Protein AF-A0ABD6DGI2-F1 (afdb_monomer)

Nearest PDB structures (foldseek):
  2oo6-assembly1_A  TM=9.638E-01  e=3.308E-06  Paraburkholderia xenovorans LB400
  4dxk-assembly1_A  TM=8.905E-01  e=1.597E-06  Agrobacterium fabrum str. C58
  3sn0-assembly1_A  TM=9.517E-01  e=1.019E-05  Paraburkholderia xenovorans LB400
  4e5t-assembly1_C  TM=8.969E-01  e=4.093E-05  Roseibium alexandrii DFL-11
  4e5t-assembly1_D  TM=8.950E-01  e=6.505E-05  Roseibium alexandrii DFL-11

Solvent-accessible surface area (backbone atoms only — not comparable to full-atom values): 9213 Å² total; per-residue (Å²): 132,80,67,79,88,80,58,99,64,75,81,57,33,57,84,47,91,48,35,39,31,46,44,77,92,88,67,92,69,51,54,60,55,38,70,84,76,67,75,44,73,67,55,52,52,50,50,44,52,56,31,43,77,68,78,24,37,31,31,45,37,34,94,47,61,56,67,56,43,35,49,46,39,56,51,53,64,74,48,89,41,52,57,33,38,38,64,56,93,71,76,65,93,61,49,58,63,24,33,40,67,86,78,52,83,54,94,48,25,34,61,45,63,84,48,81,85,59,35,64,44,78,35,70,72,51,42,67,76,60,69,85,74,91,70,83,81,78,61,61,40,45,100,87,68,46,72,61,74,132

Foldseek 3Di:
DDQPPDDPDPDQCPPDLFKGFADDDDDPQEDEAEQVPQPHLVSLLVVLVVCVVVVHAYEYDYPDDAQSVLSQSVSRSVHRRHDHYYDDPDDDPLPCVQKPADWDQDSRMTGHAPDPDSRIDGDPVSCVVPDDDDDPPPPCADPVRHGDDD

Sequence (150 aa):
IRPKAGSEEGISPHLGPQTVAIGTFRSSTQERPDLTNYGSLQELQHAASMAKSRYMTFAPHNPNSGISTAAGLHLCAGIENLEVLEHMSRDVPWGDEIIKHDFEVTDGTIEVPDKPGLGVEFDAEAAKQYPGEPKDSHSLFDEAGALKRP

Organism: NCBI:txid869891

Structure (mmCIF, N/CA/C/O backbone):
data_AF-A0ABD6DGI2-F1
#
_entry.id   AF-A0ABD6DGI2-F1
#
loop_
_atom_site.group_PDB
_atom_site.id
_atom_site.type_symbol
_atom_site.label_atom_id
_atom_site.label_alt_id
_atom_site.label_comp_id
_atom_site.label_asym_id
_atom_site.label_entity_id
_atom_site.label_seq_id
_atom_site.pdbx_PDB_ins_code
_atom_site.Cartn_x
_atom_site.Cartn_y
_atom_site.Cartn_z
_atom_site.occupancy
_atom_site.B_iso_or_equiv
_atom_site.auth_seq_id
_atom_site.auth_comp_id
_atom_site.auth_asym_id
_atom_site.auth_atom_id
_atom_site.pdbx_PDB_model_num
ATOM 1 N N . ILE A 1 1 ? -16.333 1.683 -10.015 1.00 38.31 1 ILE A N 1
ATOM 2 C CA . ILE A 1 1 ? -17.435 0.758 -9.652 1.00 38.31 1 ILE A CA 1
ATOM 3 C C . ILE A 1 1 ? -18.233 1.459 -8.555 1.00 38.31 1 ILE A C 1
ATOM 5 O O . ILE A 1 1 ? -17.618 1.905 -7.598 1.00 38.31 1 ILE A O 1
ATOM 9 N N . ARG A 1 2 ? -19.536 1.726 -8.739 1.00 27.94 2 ARG A N 1
ATOM 10 C CA . ARG A 1 2 ? -20.350 2.336 -7.667 1.00 27.94 2 ARG A CA 1
ATOM 11 C C . ARG A 1 2 ? -20.598 1.260 -6.604 1.00 27.94 2 ARG A C 1
ATOM 13 O O . ARG A 1 2 ? -21.018 0.176 -7.007 1.00 27.94 2 ARG A O 1
ATOM 20 N N . PRO A 1 3 ? -20.435 1.540 -5.302 1.00 31.02 3 PRO A N 1
ATOM 21 C CA . PRO A 1 3 ? -21.051 0.690 -4.296 1.00 31.02 3 PRO A CA 1
ATOM 22 C C . PRO A 1 3 ? -22.562 0.735 -4.544 1.00 31.02 3 PRO A C 1
ATOM 24 O O . PRO A 1 3 ? -23.110 1.815 -4.809 1.00 31.02 3 PRO A O 1
ATOM 27 N N . LYS A 1 4 ? -23.236 -0.417 -4.538 1.00 27.47 4 LYS A N 1
ATOM 28 C CA . LYS A 1 4 ? -24.700 -0.441 -4.605 1.00 27.47 4 LYS A CA 1
ATOM 29 C C . LYS A 1 4 ? -25.229 0.336 -3.399 1.00 27.47 4 LYS A C 1
ATOM 31 O O . LYS A 1 4 ? -25.014 -0.061 -2.262 1.00 27.47 4 LYS A O 1
ATOM 36 N N . ALA A 1 5 ? -25.914 1.445 -3.669 1.00 31.14 5 ALA A N 1
ATOM 37 C CA . ALA A 1 5 ? -26.758 2.121 -2.695 1.00 31.14 5 ALA A CA 1
ATOM 38 C C . ALA A 1 5 ? -27.906 1.160 -2.360 1.00 31.14 5 ALA A C 1
ATOM 40 O O . ALA A 1 5 ? -28.839 1.005 -3.146 1.00 31.14 5 ALA A O 1
ATOM 41 N N . GLY A 1 6 ? -27.752 0.424 -1.265 1.00 28.62 6 GLY A N 1
ATOM 42 C CA . GLY A 1 6 ? -28.611 -0.698 -0.905 1.00 28.62 6 GLY A CA 1
ATOM 43 C C . GLY A 1 6 ? -28.881 -0.797 0.590 1.00 28.62 6 GLY A C 1
ATOM 44 O O . GLY A 1 6 ? -29.080 -1.898 1.068 1.00 28.62 6 GLY A O 1
ATOM 45 N N . SER A 1 7 ? -28.864 0.325 1.302 1.00 28.70 7 SER A N 1
ATOM 46 C CA . SER A 1 7 ? -29.453 0.561 2.627 1.00 28.70 7 SER A CA 1
ATOM 47 C C . SER A 1 7 ? -29.084 1.994 3.005 1.00 28.70 7 SER A C 1
ATOM 49 O O . SER A 1 7 ? -27.990 2.446 2.681 1.00 28.70 7 SER A O 1
ATOM 51 N N . GLU A 1 8 ? -29.964 2.736 3.671 1.00 30.09 8 GLU A N 1
ATOM 52 C CA . GLU A 1 8 ? -29.652 4.076 4.207 1.00 30.09 8 GLU A CA 1
ATOM 53 C C . GLU A 1 8 ? -28.588 4.046 5.326 1.00 30.09 8 GLU A C 1
ATOM 55 O O . GLU A 1 8 ? -28.222 5.079 5.880 1.00 30.09 8 GLU A O 1
ATOM 60 N N . GLU A 1 9 ? -28.042 2.869 5.624 1.00 34.78 9 GLU A N 1
ATOM 61 C CA . GLU A 1 9 ? -26.864 2.679 6.454 1.00 34.78 9 GLU A CA 1
ATOM 62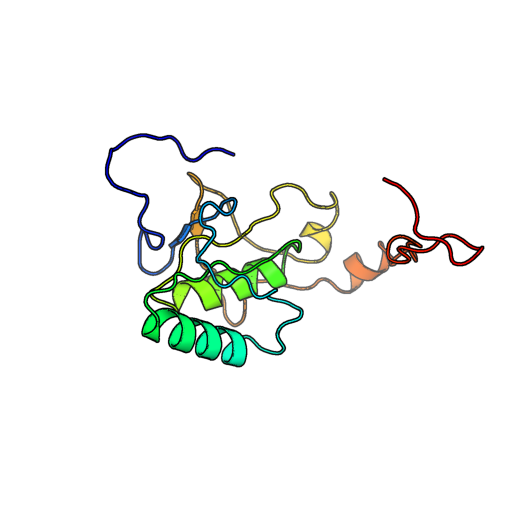 C C . GLU A 1 9 ? -25.612 2.828 5.585 1.00 34.78 9 GLU A C 1
ATOM 64 O O . GLU A 1 9 ? -25.372 2.037 4.670 1.00 34.78 9 GLU A O 1
ATOM 69 N N . GLY A 1 10 ? -24.838 3.888 5.832 1.00 36.72 10 GLY A N 1
ATOM 70 C CA . GLY A 1 10 ? -23.546 4.092 5.186 1.00 36.72 10 GLY A CA 1
ATOM 71 C C . GLY A 1 10 ? -22.674 2.844 5.311 1.00 36.72 10 GLY A C 1
ATOM 72 O O . GLY A 1 10 ? -22.673 2.184 6.347 1.00 36.72 10 GLY A O 1
ATOM 73 N N . ILE A 1 11 ? -21.938 2.512 4.247 1.00 43.56 11 ILE A N 1
ATOM 74 C CA . ILE A 1 11 ? -20.951 1.430 4.290 1.00 43.56 11 ILE A CA 1
ATOM 75 C C . ILE A 1 11 ? -19.955 1.790 5.388 1.00 43.56 11 ILE A C 1
ATOM 77 O O . ILE A 1 11 ? -19.225 2.774 5.258 1.00 43.56 11 ILE A O 1
ATOM 81 N N . SER A 1 12 ? -19.962 1.019 6.477 1.00 48.75 12 SER A N 1
ATOM 82 C CA . SER A 1 12 ? -18.909 1.109 7.476 1.00 48.75 12 SER A CA 1
ATOM 83 C C . SER A 1 12 ? -17.583 0.837 6.758 1.00 48.75 12 SER A C 1
ATOM 85 O O . SER A 1 12 ? -17.472 -0.185 6.079 1.00 48.75 12 SER A O 1
ATOM 87 N N . PRO A 1 13 ? -16.579 1.716 6.876 1.00 58.91 13 PRO A N 1
ATOM 88 C CA . PRO A 1 13 ? -15.280 1.539 6.224 1.00 58.91 13 PRO A CA 1
ATOM 89 C C . PRO A 1 13 ? -14.569 0.258 6.692 1.00 58.91 13 PRO A C 1
ATOM 91 O O . PRO A 1 13 ? -13.708 -0.262 5.982 1.00 58.91 13 PRO A O 1
ATOM 94 N N . HIS A 1 14 ? -15.009 -0.277 7.838 1.00 57.38 14 HIS A N 1
ATOM 95 C CA . HIS A 1 14 ? -14.688 -1.598 8.360 1.00 57.38 14 HIS A CA 1
ATOM 96 C C . HIS A 1 14 ? -15.969 -2.439 8.413 1.00 57.38 14 HIS A C 1
ATOM 98 O O . HIS A 1 14 ? -16.797 -2.274 9.314 1.00 57.38 14 HIS A O 1
ATOM 104 N N . LEU A 1 15 ? -16.151 -3.334 7.442 1.00 56.12 15 LEU A N 1
ATOM 105 C CA . LEU A 1 15 ? -17.232 -4.335 7.451 1.00 56.12 15 LEU A CA 1
ATOM 106 C C . LEU A 1 15 ? -16.864 -5.581 8.289 1.00 56.12 15 LEU A C 1
ATOM 108 O O . LEU A 1 15 ? -17.706 -6.445 8.522 1.00 56.12 15 LEU A O 1
ATOM 112 N N . GLY A 1 16 ? -15.627 -5.626 8.797 1.00 57.88 16 GLY A N 1
ATOM 113 C CA . GLY A 1 16 ? -15.045 -6.634 9.683 1.00 57.88 16 GLY A CA 1
ATOM 114 C C . GLY A 1 16 ? -13.608 -6.239 10.073 1.00 57.88 16 GLY A C 1
ATOM 115 O O . GLY A 1 16 ? -13.095 -5.248 9.552 1.00 57.88 16 GLY A O 1
ATOM 116 N N . PRO A 1 17 ? -12.929 -6.982 10.971 1.00 57.78 17 PRO A N 1
ATOM 117 C CA . PRO A 1 17 ? -11.571 -6.652 11.422 1.00 57.78 17 PRO A CA 1
ATOM 118 C C . PRO A 1 17 ? -10.506 -6.718 10.313 1.00 57.78 17 PRO A C 1
ATOM 120 O O . PRO A 1 17 ? -9.391 -6.260 10.535 1.00 57.78 17 PRO A O 1
ATOM 123 N N . GLN A 1 18 ? -10.833 -7.278 9.142 1.00 73.31 18 GLN A N 1
ATOM 124 C CA . GLN A 1 18 ? -9.895 -7.488 8.037 1.00 73.31 18 GLN A CA 1
ATOM 125 C C . GLN A 1 18 ? -10.437 -7.026 6.680 1.00 73.31 18 GLN A C 1
ATOM 127 O O . GLN A 1 18 ? -9.930 -7.448 5.654 1.00 73.31 18 GLN A O 1
ATOM 132 N N . THR A 1 19 ? -11.429 -6.135 6.640 1.00 82.50 19 THR A N 1
ATOM 133 C CA . THR A 1 19 ? -12.033 -5.690 5.374 1.00 82.50 19 THR A CA 1
ATOM 134 C C . THR A 1 19 ? -11.931 -4.176 5.243 1.00 82.50 19 THR A C 1
ATOM 136 O O . THR A 1 19 ? -12.357 -3.450 6.142 1.00 82.50 19 THR A O 1
ATOM 139 N N . VAL A 1 20 ? -11.392 -3.694 4.121 1.00 82.31 20 VAL A N 1
ATOM 140 C CA . VAL A 1 20 ? -11.203 -2.264 3.829 1.00 82.31 20 VAL A CA 1
ATOM 141 C C . VAL A 1 20 ? -12.108 -1.845 2.675 1.00 82.31 20 VAL A C 1
ATOM 143 O O . VAL A 1 20 ? -12.055 -2.421 1.586 1.00 82.31 20 VAL A O 1
ATOM 146 N N . ALA A 1 21 ? -12.932 -0.819 2.893 1.00 83.75 21 ALA A N 1
ATOM 147 C CA . ALA A 1 21 ? -13.747 -0.226 1.836 1.00 83.75 21 ALA A CA 1
ATOM 148 C C . ALA A 1 21 ? -12.880 0.540 0.821 1.00 83.75 21 ALA A C 1
ATOM 150 O O . ALA A 1 21 ? -12.072 1.396 1.197 1.00 83.75 21 ALA A O 1
ATOM 151 N N . ILE A 1 22 ? -13.093 0.281 -0.473 1.00 83.00 22 ILE A N 1
ATOM 152 C CA . ILE A 1 22 ? -12.426 1.001 -1.562 1.00 83.00 22 ILE A CA 1
ATOM 153 C C . ILE A 1 22 ? -13.390 1.927 -2.302 1.00 83.00 22 ILE A C 1
ATOM 155 O O . ILE A 1 22 ? -14.577 1.634 -2.478 1.00 83.00 22 ILE A O 1
ATOM 159 N N . GLY A 1 23 ? -12.894 3.063 -2.787 1.00 79.56 23 GLY A N 1
ATOM 160 C CA . GLY A 1 23 ? -13.756 3.993 -3.507 1.00 79.56 23 GLY A CA 1
ATOM 161 C C . GLY A 1 23 ? -13.102 5.290 -3.948 1.00 79.56 23 GLY A C 1
ATOM 162 O O . GLY A 1 23 ? -11.906 5.508 -3.802 1.00 79.56 23 GLY A O 1
ATOM 163 N N . THR A 1 24 ? -13.934 6.159 -4.518 1.00 64.38 24 THR A N 1
ATOM 164 C CA . THR A 1 24 ? -13.567 7.523 -4.908 1.00 64.38 24 THR A CA 1
ATOM 165 C C . THR A 1 24 ? -14.024 8.514 -3.844 1.00 64.38 24 THR A C 1
ATOM 167 O O . THR A 1 24 ? -15.127 8.367 -3.312 1.00 64.38 24 THR A O 1
ATOM 170 N N . PHE A 1 25 ? -13.215 9.544 -3.601 1.00 68.50 25 PHE A N 1
ATOM 171 C CA . PHE A 1 25 ? -13.430 10.573 -2.578 1.00 68.50 25 PHE A CA 1
ATOM 172 C C . PHE A 1 25 ? -14.796 11.263 -2.683 1.00 68.50 25 PHE A C 1
ATOM 174 O O . PHE A 1 25 ? -15.275 11.542 -3.787 1.00 68.50 25 PHE A O 1
ATOM 181 N N . ARG A 1 26 ? -15.416 11.562 -1.534 1.00 56.78 26 ARG A N 1
ATOM 182 C CA . ARG A 1 26 ? -16.757 12.171 -1.477 1.00 56.78 26 ARG A CA 1
ATOM 183 C C . ARG A 1 26 ? -16.813 13.478 -0.690 1.00 56.78 26 ARG A C 1
ATOM 185 O O . ARG A 1 26 ? -17.673 14.302 -0.989 1.00 56.78 26 ARG A O 1
ATOM 192 N N . SER A 1 27 ? -15.912 13.678 0.271 1.00 61.50 27 SER A N 1
ATOM 193 C CA . SER A 1 27 ? -15.901 14.845 1.158 1.00 61.50 27 SER A CA 1
ATOM 194 C C . SER A 1 27 ? -14.771 15.835 0.849 1.00 61.50 27 SER A C 1
ATOM 196 O O . SER A 1 27 ? -13.679 15.451 0.432 1.00 61.50 27 SER A O 1
ATOM 198 N N . SER A 1 28 ? -15.022 17.127 1.084 1.00 59.50 28 SER A N 1
ATOM 199 C CA . SER A 1 28 ? -14.002 18.186 1.065 1.00 59.50 28 SER A CA 1
ATOM 200 C C . SER A 1 28 ? -13.241 18.321 2.392 1.00 59.50 28 SER A C 1
ATOM 202 O O . SER A 1 28 ? -12.216 18.996 2.431 1.00 59.50 28 SER A O 1
ATOM 204 N N . THR A 1 29 ? -13.707 17.683 3.470 1.00 66.94 29 THR A N 1
ATOM 205 C CA . THR A 1 29 ? -13.110 17.741 4.818 1.00 66.94 29 THR A CA 1
ATOM 206 C C . THR A 1 29 ? -12.388 16.438 5.159 1.00 66.94 29 THR A C 1
ATOM 208 O O . THR A 1 29 ? -12.676 15.797 6.168 1.00 66.94 29 THR A O 1
ATOM 211 N N . GLN A 1 30 ? -11.483 16.033 4.273 1.00 76.75 30 GLN A N 1
ATOM 212 C CA . GLN A 1 30 ? -10.823 14.732 4.273 1.00 76.75 30 GLN A CA 1
ATOM 213 C C . GLN A 1 30 ? -9.321 14.934 4.024 1.00 76.75 30 GLN A C 1
ATOM 215 O O . GLN A 1 30 ? -8.934 15.528 3.017 1.00 76.75 30 GLN A O 1
ATOM 220 N N . GLU A 1 31 ? -8.472 14.432 4.923 1.00 82.25 31 GLU A N 1
ATOM 221 C CA . GLU A 1 31 ? -7.021 14.360 4.704 1.00 82.25 31 GLU A CA 1
ATOM 222 C C . GLU A 1 31 ? -6.691 13.278 3.667 1.00 82.25 31 GLU A C 1
ATOM 224 O O . GLU A 1 31 ? -7.083 12.121 3.830 1.00 82.25 31 GLU A O 1
ATOM 229 N N . ARG A 1 32 ? -5.989 13.641 2.588 1.00 85.56 32 ARG A N 1
ATOM 230 C CA . ARG A 1 32 ? -5.674 12.728 1.471 1.00 85.56 32 ARG A CA 1
ATOM 231 C C . ARG A 1 32 ? -4.173 12.628 1.226 1.00 85.56 32 ARG A C 1
ATOM 233 O O . ARG A 1 32 ? -3.691 13.087 0.188 1.00 85.56 32 ARG A O 1
ATOM 240 N N . PRO A 1 33 ? -3.411 12.098 2.192 1.00 87.75 33 PRO A N 1
ATOM 241 C CA . PRO A 1 33 ? -1.992 11.903 1.988 1.00 87.75 33 PRO A CA 1
ATOM 242 C C . PRO A 1 33 ? -1.757 10.768 0.993 1.00 87.75 33 PRO A C 1
ATOM 244 O O . PRO A 1 33 ? -2.477 9.771 0.983 1.00 87.75 33 PRO A O 1
ATOM 247 N N . ASP A 1 34 ? -0.738 10.931 0.159 1.00 88.50 34 ASP A N 1
ATOM 248 C CA . ASP A 1 34 ? -0.298 9.900 -0.773 1.00 88.50 34 ASP A CA 1
ATOM 249 C C . ASP A 1 34 ? 0.519 8.836 -0.038 1.00 88.50 34 ASP A C 1
ATOM 251 O O . ASP A 1 34 ? 1.500 9.167 0.629 1.00 88.50 34 ASP A O 1
ATOM 255 N N . LEU A 1 35 ? 0.132 7.565 -0.172 1.00 87.50 35 LEU A N 1
ATOM 256 C CA . LEU A 1 35 ? 0.778 6.458 0.542 1.00 87.50 35 LEU A CA 1
ATOM 257 C C . LEU A 1 35 ? 2.288 6.376 0.291 1.00 87.50 35 LEU A C 1
ATOM 259 O O . LEU A 1 35 ? 3.048 6.035 1.195 1.00 87.50 35 LEU A O 1
ATOM 263 N N . THR A 1 36 ? 2.717 6.684 -0.930 1.00 88.12 36 THR A N 1
ATOM 264 C CA . THR A 1 36 ? 4.109 6.530 -1.367 1.00 88.12 36 THR A CA 1
ATOM 265 C C . THR A 1 36 ? 4.948 7.786 -1.175 1.00 88.12 36 THR A C 1
ATOM 267 O O . THR A 1 36 ? 6.168 7.685 -1.067 1.00 88.12 36 THR A O 1
ATOM 270 N N . ASN A 1 37 ? 4.310 8.955 -1.064 1.00 88.19 37 ASN A N 1
ATOM 271 C CA . ASN A 1 37 ? 5.013 10.239 -0.993 1.00 88.19 37 ASN A CA 1
ATOM 272 C C . ASN A 1 37 ? 4.979 10.895 0.397 1.00 88.19 37 ASN A C 1
ATOM 274 O O . ASN A 1 37 ? 5.631 11.918 0.593 1.00 88.19 37 ASN A O 1
ATOM 278 N N . TYR A 1 38 ? 4.231 10.344 1.360 1.00 86.75 38 TYR A N 1
ATOM 279 C CA . TYR A 1 38 ? 4.110 10.934 2.701 1.00 86.75 38 TYR A CA 1
ATOM 280 C C . TYR A 1 38 ? 5.306 10.648 3.625 1.00 86.75 38 TYR A C 1
ATOM 282 O O . TYR A 1 38 ? 5.485 11.348 4.616 1.00 86.75 38 TYR A O 1
ATOM 290 N N . GLY A 1 39 ? 6.129 9.647 3.296 1.00 87.94 39 GLY A N 1
ATOM 291 C CA . GLY A 1 39 ? 7.319 9.261 4.062 1.00 87.94 39 GLY A CA 1
ATOM 292 C C . GLY A 1 39 ? 7.266 7.800 4.498 1.00 87.94 39 GLY A C 1
ATOM 293 O O . GLY A 1 39 ? 7.919 6.948 3.899 1.00 87.94 39 GLY A O 1
ATOM 294 N N . SER A 1 40 ? 6.469 7.494 5.522 1.00 90.75 40 SER A N 1
ATOM 295 C CA . SER A 1 40 ? 6.316 6.140 6.064 1.00 90.75 40 SER A CA 1
ATOM 296 C C . SER A 1 40 ? 4.878 5.817 6.481 1.00 90.75 40 SER A C 1
ATOM 298 O O . SER A 1 40 ? 4.071 6.703 6.768 1.00 90.75 40 SER A O 1
ATOM 300 N N . LEU A 1 41 ? 4.565 4.521 6.601 1.00 91.69 41 LEU A N 1
ATOM 301 C CA . LEU A 1 41 ? 3.273 4.067 7.137 1.00 91.69 41 LEU A CA 1
ATOM 302 C C . LEU A 1 41 ? 3.032 4.555 8.569 1.00 91.69 41 LEU A C 1
ATOM 304 O O . LEU A 1 41 ? 1.897 4.839 8.944 1.00 91.69 41 LEU A O 1
ATOM 308 N N . GLN A 1 42 ? 4.097 4.701 9.359 1.00 93.75 42 GLN A N 1
ATOM 309 C CA . GLN A 1 42 ? 3.995 5.198 10.726 1.00 93.75 42 GLN A CA 1
ATOM 310 C C . GLN A 1 42 ? 3.637 6.689 10.764 1.00 93.75 42 GLN A C 1
ATOM 312 O O . GLN A 1 42 ? 2.805 7.105 11.571 1.00 93.75 42 GLN A O 1
ATOM 317 N N . GLU A 1 43 ? 4.206 7.495 9.866 1.00 94.69 43 GLU A N 1
ATOM 318 C CA . GLU A 1 43 ? 3.834 8.907 9.723 1.00 94.69 43 GLU A CA 1
ATOM 319 C C . GLU A 1 43 ? 2.398 9.064 9.226 1.00 94.69 43 GLU A C 1
ATOM 321 O O . GLU A 1 43 ? 1.668 9.910 9.737 1.00 94.69 43 GLU A O 1
ATOM 326 N N . LEU A 1 44 ? 1.956 8.209 8.301 1.00 94.69 44 LEU A N 1
ATOM 327 C CA . LEU A 1 44 ? 0.564 8.172 7.855 1.00 94.69 44 LEU A CA 1
ATOM 328 C C . LEU A 1 44 ? -0.395 7.808 8.994 1.00 94.69 44 LEU A C 1
ATOM 330 O O . LEU A 1 44 ? -1.427 8.457 9.155 1.00 94.69 44 LEU A O 1
ATOM 334 N N . GLN A 1 45 ? -0.049 6.825 9.828 1.00 94.50 45 GLN A N 1
ATOM 335 C CA . GLN A 1 45 ? -0.849 6.463 11.001 1.00 94.50 45 GLN A CA 1
ATOM 336 C C . GLN A 1 45 ? -0.906 7.606 12.029 1.00 94.50 45 GLN A C 1
ATOM 338 O O . GLN A 1 45 ? -1.954 7.873 12.630 1.00 94.50 45 GLN A O 1
ATOM 343 N N . HIS A 1 46 ? 0.204 8.324 12.211 1.00 94.94 46 HIS A N 1
ATOM 344 C CA . HIS A 1 46 ? 0.240 9.516 13.052 1.00 94.94 46 HIS A CA 1
ATOM 345 C C . HIS A 1 46 ? -0.648 10.632 12.480 1.00 94.94 46 HIS A C 1
ATOM 347 O O . HIS A 1 46 ? -1.461 11.199 13.212 1.00 94.94 46 HIS A O 1
ATOM 353 N N . ALA A 1 47 ? -0.576 10.892 11.174 1.00 94.06 47 ALA A N 1
ATOM 354 C CA . ALA A 1 47 ? -1.432 11.858 10.491 1.00 94.06 47 ALA A CA 1
ATOM 355 C C . ALA A 1 47 ? -2.919 11.495 10.611 1.00 94.06 47 ALA A C 1
ATOM 357 O O . ALA A 1 47 ? -3.737 12.363 10.916 1.00 94.06 47 ALA A O 1
ATOM 358 N N . ALA A 1 48 ? -3.267 10.213 10.471 1.00 94.25 48 ALA A N 1
ATOM 359 C CA . ALA A 1 48 ? -4.627 9.725 10.681 1.00 94.25 48 ALA A CA 1
ATOM 360 C C . ALA A 1 48 ? -5.113 10.005 12.110 1.00 94.25 48 ALA A C 1
ATOM 362 O O . ALA A 1 48 ? -6.221 10.508 12.300 1.00 94.25 48 ALA A O 1
ATOM 363 N N . SER A 1 49 ? -4.257 9.787 13.112 1.00 95.12 49 SER A N 1
ATOM 364 C CA . SER A 1 49 ? -4.554 10.098 14.518 1.00 95.12 49 SER A CA 1
ATOM 365 C C . SER A 1 49 ? -4.750 11.602 14.757 1.00 95.12 49 SER A C 1
ATOM 367 O O . SER A 1 49 ? -5.658 12.012 15.486 1.00 95.12 49 SER A O 1
ATOM 369 N N . MET A 1 50 ? -3.946 12.449 14.108 1.00 94.94 50 MET A N 1
ATOM 370 C CA . MET A 1 50 ? -4.110 13.905 14.161 1.00 94.94 50 MET A CA 1
ATOM 371 C C . MET A 1 50 ? -5.412 14.356 13.490 1.00 94.94 50 MET A C 1
ATOM 373 O O . MET A 1 50 ? -6.131 15.182 14.054 1.00 94.94 50 MET A O 1
ATOM 377 N N . ALA A 1 51 ? -5.751 13.795 12.329 1.00 92.31 51 ALA A N 1
ATOM 378 C CA . ALA A 1 51 ? -7.004 14.060 11.627 1.00 92.31 51 ALA A CA 1
ATOM 379 C C . ALA A 1 51 ? -8.211 13.653 12.486 1.00 92.31 51 ALA A C 1
ATOM 381 O O . ALA A 1 51 ? -9.140 14.442 12.675 1.00 92.31 51 ALA A O 1
ATOM 382 N N . LYS A 1 52 ? -8.137 12.478 13.124 1.00 92.81 52 LYS A N 1
ATOM 383 C CA . LYS A 1 52 ? -9.150 11.976 14.059 1.00 92.81 52 LYS A CA 1
ATOM 384 C C . LYS A 1 52 ? -9.406 12.959 15.200 1.00 92.81 52 LYS A C 1
ATOM 386 O O . LYS A 1 52 ? -10.558 13.225 15.527 1.00 92.81 52 LYS A O 1
ATOM 391 N N . SER A 1 53 ? -8.353 13.563 15.762 1.00 94.25 53 SER A N 1
ATOM 392 C CA . SER A 1 53 ? -8.483 14.571 16.832 1.00 94.25 53 SER A CA 1
ATOM 393 C C . SER A 1 53 ? -9.258 15.828 16.408 1.00 94.25 53 SER A C 1
ATOM 395 O O . SER A 1 53 ? -9.788 16.550 17.251 1.00 94.25 53 SER A O 1
ATOM 397 N N . ARG A 1 54 ? -9.344 16.081 15.097 1.00 93.25 54 ARG A N 1
ATOM 398 C CA . ARG A 1 54 ? -10.058 17.205 14.480 1.00 93.25 54 ARG A CA 1
ATOM 399 C C . ARG A 1 54 ? -11.400 16.793 13.872 1.00 93.25 54 ARG A C 1
ATOM 401 O O . ARG A 1 54 ? -11.976 17.580 13.129 1.00 93.25 54 ARG A O 1
ATOM 408 N N . TYR A 1 55 ? -11.892 15.590 14.181 1.00 90.56 55 TYR A N 1
ATOM 409 C CA . TYR A 1 55 ? -13.110 15.014 13.597 1.00 90.56 55 TYR A CA 1
ATOM 410 C C . TYR A 1 55 ? -13.065 14.928 12.064 1.00 90.56 55 TYR A C 1
ATOM 412 O O . TYR A 1 55 ? -14.098 14.988 11.402 1.00 90.56 55 TYR A O 1
ATOM 420 N N . MET A 1 56 ? -11.863 14.798 11.501 1.00 92.00 56 MET A N 1
ATOM 421 C CA . MET A 1 56 ? -11.659 14.579 10.076 1.00 92.00 56 MET A CA 1
ATOM 422 C C . MET A 1 56 ? -11.516 13.087 9.801 1.00 92.00 56 MET A C 1
ATOM 424 O O . MET A 1 56 ? -10.863 12.348 10.549 1.00 92.00 56 MET A O 1
ATOM 428 N N . THR A 1 57 ? -12.112 12.659 8.699 1.00 91.56 57 THR A N 1
ATOM 429 C CA . THR A 1 57 ? -11.909 11.327 8.148 1.00 91.56 57 THR A CA 1
ATOM 430 C C . THR A 1 57 ? -10.519 11.213 7.508 1.00 91.56 57 THR A C 1
ATOM 432 O O . THR A 1 57 ? -9.812 12.213 7.334 1.00 91.56 57 THR A O 1
ATOM 435 N N . PHE A 1 58 ? -10.087 9.997 7.165 1.00 91.62 58 PHE A N 1
ATOM 436 C CA . PHE A 1 58 ? -8.816 9.663 6.512 1.00 91.62 58 PHE A CA 1
ATOM 437 C C . PHE A 1 58 ? -9.065 8.844 5.231 1.00 91.62 58 PHE A C 1
ATOM 439 O O . PHE A 1 58 ? -9.746 7.825 5.280 1.00 91.62 58 PHE A O 1
ATOM 446 N N . ALA A 1 59 ? -8.531 9.272 4.086 1.00 92.19 59 ALA A N 1
ATOM 447 C CA . ALA A 1 59 ? -8.750 8.637 2.789 1.00 92.19 59 ALA A CA 1
ATOM 448 C C . ALA A 1 59 ? -7.445 8.697 1.994 1.00 92.19 59 ALA A C 1
ATOM 450 O O . ALA A 1 59 ? -7.215 9.666 1.262 1.00 92.19 59 ALA A O 1
ATOM 451 N N . PRO A 1 60 ? -6.554 7.711 2.185 1.00 91.19 60 PRO A N 1
ATOM 452 C CA . PRO A 1 60 ? -5.249 7.708 1.545 1.00 91.19 60 PRO A CA 1
ATOM 453 C C . PRO A 1 60 ? -5.370 7.773 0.020 1.00 91.19 60 PRO A C 1
ATOM 455 O O . PRO A 1 60 ? -6.151 7.029 -0.580 1.00 91.19 60 PRO A O 1
ATOM 458 N N . HIS A 1 61 ? -4.577 8.652 -0.592 1.00 90.88 61 HIS A N 1
ATOM 459 C CA . HIS A 1 61 ? -4.387 8.698 -2.037 1.00 90.88 61 HIS A CA 1
ATOM 460 C C . HIS A 1 61 ? -3.442 7.565 -2.445 1.00 90.88 61 HIS A C 1
ATOM 462 O O . HIS A 1 61 ? -2.366 7.385 -1.863 1.00 90.88 61 HIS A O 1
ATOM 468 N N . ASN A 1 62 ? -3.872 6.778 -3.423 1.00 90.69 62 ASN A N 1
ATOM 469 C CA . ASN A 1 62 ? -3.179 5.589 -3.891 1.00 90.69 62 ASN A CA 1
ATOM 470 C C . ASN A 1 62 ? -3.464 5.376 -5.390 1.00 90.69 62 ASN A C 1
ATOM 472 O O . ASN A 1 62 ? -4.249 4.502 -5.766 1.00 90.69 62 ASN A O 1
ATOM 476 N N . PRO A 1 63 ? -2.792 6.145 -6.267 1.00 84.62 63 PRO A N 1
ATOM 477 C CA . PRO A 1 63 ? -2.861 5.971 -7.717 1.00 84.62 63 PRO A CA 1
ATOM 478 C C . PRO A 1 63 ? -2.010 4.780 -8.194 1.00 84.62 63 PRO A C 1
ATOM 480 O O . PRO A 1 63 ? -1.833 4.586 -9.395 1.00 84.62 63 PRO A O 1
ATOM 483 N N . ASN A 1 64 ? -1.462 4.007 -7.255 1.00 85.44 64 ASN A N 1
ATOM 484 C CA . ASN A 1 64 ? -0.536 2.913 -7.484 1.00 85.44 64 ASN A CA 1
ATOM 485 C C . ASN A 1 64 ? -1.220 1.561 -7.208 1.00 85.44 64 ASN A C 1
ATOM 487 O O . ASN A 1 64 ? -2.245 1.471 -6.530 1.00 85.44 64 ASN A O 1
ATOM 491 N N . SER A 1 65 ? -0.617 0.486 -7.697 1.00 84.50 65 SER A N 1
ATOM 492 C CA . SER A 1 65 ? -1.086 -0.896 -7.555 1.00 84.50 65 SER A CA 1
ATOM 493 C C . SER A 1 65 ? -0.120 -1.742 -6.712 1.00 84.50 65 SER A C 1
ATOM 495 O O . SER A 1 65 ? 0.874 -1.237 -6.174 1.00 84.50 65 SER A O 1
ATOM 497 N N . GLY A 1 66 ? -0.439 -3.028 -6.531 1.00 90.25 66 GLY A N 1
ATOM 498 C CA . GLY A 1 66 ? 0.451 -4.009 -5.910 1.00 90.25 66 GLY A CA 1
ATOM 499 C C . GLY A 1 66 ? 0.879 -3.636 -4.488 1.00 90.25 66 GLY A C 1
ATOM 500 O O . GLY A 1 66 ? 0.062 -3.626 -3.567 1.00 90.25 66 GLY A O 1
ATOM 501 N N . ILE A 1 67 ? 2.166 -3.307 -4.309 1.00 92.81 67 ILE A N 1
ATOM 502 C CA . ILE A 1 67 ? 2.786 -3.019 -3.000 1.00 92.81 67 ILE A CA 1
ATOM 503 C C . ILE A 1 67 ? 2.103 -1.842 -2.299 1.00 92.81 67 ILE A C 1
ATOM 505 O O . ILE A 1 67 ? 1.839 -1.911 -1.100 1.00 92.81 67 ILE A O 1
ATOM 509 N N . SER A 1 68 ? 1.809 -0.765 -3.033 1.00 92.38 68 SER A N 1
ATOM 510 C CA . SER A 1 68 ? 1.200 0.436 -2.449 1.00 92.38 68 SER A CA 1
ATOM 511 C C . SER A 1 68 ? -0.206 0.141 -1.931 1.00 92.38 68 SER A C 1
ATOM 513 O O . SER A 1 68 ? -0.558 0.530 -0.820 1.00 92.38 68 SER A O 1
ATOM 515 N N . THR A 1 69 ? -0.979 -0.641 -2.692 1.00 92.75 69 THR A N 1
ATOM 516 C CA . THR A 1 69 ? -2.308 -1.093 -2.260 1.00 92.75 69 THR A CA 1
ATOM 517 C C . THR A 1 69 ? -2.203 -1.995 -1.031 1.00 92.75 69 THR A C 1
ATOM 519 O O . THR A 1 69 ? -2.903 -1.751 -0.055 1.00 92.75 69 THR A O 1
ATOM 522 N N . ALA A 1 70 ? -1.283 -2.963 -1.018 1.00 94.06 70 ALA A N 1
ATOM 523 C CA . ALA A 1 70 ? -1.048 -3.843 0.130 1.00 94.06 70 ALA A CA 1
ATOM 524 C C . ALA A 1 70 ? -0.743 -3.060 1.416 1.00 94.06 70 ALA A C 1
ATOM 526 O O . ALA A 1 70 ? -1.355 -3.273 2.462 1.00 94.06 70 ALA A O 1
ATOM 527 N N . ALA A 1 71 ? 0.185 -2.108 1.322 1.00 94.75 71 ALA A N 1
ATOM 528 C CA . ALA A 1 71 ? 0.570 -1.237 2.422 1.00 94.75 71 ALA A CA 1
ATOM 529 C C . ALA A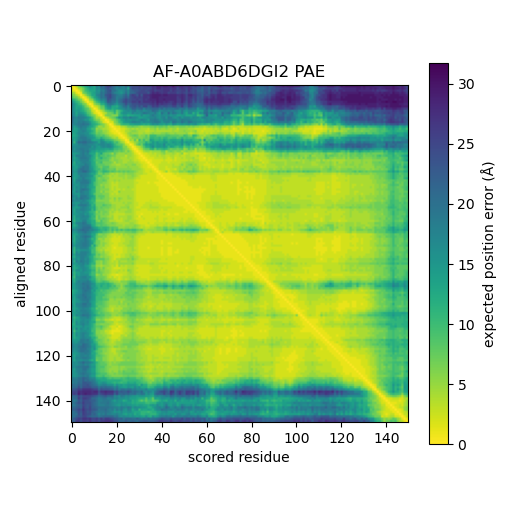 1 71 ? -0.600 -0.357 2.890 1.00 94.75 71 ALA A C 1
ATOM 531 O O . ALA A 1 71 ? -0.818 -0.198 4.093 1.00 94.75 71 ALA A O 1
ATOM 532 N N . GLY A 1 72 ? -1.387 0.155 1.942 1.00 94.25 72 GLY A N 1
ATOM 533 C CA . GLY A 1 72 ? -2.621 0.885 2.205 1.00 94.25 72 GLY A CA 1
ATOM 534 C C . GLY A 1 72 ? -3.648 0.054 2.967 1.00 94.25 72 GLY A C 1
ATOM 535 O O . GLY A 1 72 ? -4.212 0.561 3.930 1.00 94.25 72 GLY A O 1
ATOM 536 N N . LEU A 1 73 ? -3.856 -1.213 2.597 1.00 94.19 73 LEU A N 1
ATOM 537 C CA . LEU A 1 73 ? -4.792 -2.117 3.279 1.00 94.19 73 LEU A CA 1
ATOM 538 C C . LEU A 1 73 ? -4.401 -2.326 4.744 1.00 94.19 73 LEU A C 1
ATOM 540 O O . LEU A 1 73 ? -5.236 -2.143 5.626 1.00 94.19 73 LEU A O 1
ATOM 544 N N . HIS A 1 74 ? -3.126 -2.625 5.008 1.00 94.75 74 HIS A N 1
ATOM 545 C CA . HIS A 1 74 ? -2.606 -2.793 6.371 1.00 94.75 74 HIS A CA 1
ATOM 546 C C . HIS A 1 74 ? -2.729 -1.519 7.212 1.00 94.75 74 HIS A C 1
ATOM 548 O O . HIS A 1 74 ? -3.156 -1.576 8.364 1.00 94.75 74 HIS A O 1
ATOM 554 N N . LEU A 1 75 ? -2.405 -0.355 6.639 1.00 94.50 75 LEU A N 1
ATOM 555 C CA . LEU A 1 75 ? -2.603 0.933 7.308 1.00 94.50 75 LEU A CA 1
ATOM 556 C C . LEU A 1 75 ? -4.083 1.166 7.625 1.00 94.50 75 LEU A C 1
ATOM 558 O O . LEU A 1 75 ? -4.421 1.526 8.750 1.00 94.50 75 LEU A O 1
ATOM 562 N N . CYS A 1 76 ? -4.947 0.965 6.630 1.00 94.00 76 CYS A N 1
ATOM 563 C CA . CYS A 1 76 ? -6.383 1.185 6.731 1.00 94.00 76 CYS A CA 1
ATOM 564 C C . CYS A 1 76 ? -7.008 0.288 7.797 1.00 94.00 76 CYS A C 1
ATOM 566 O O . CYS A 1 76 ? -7.831 0.768 8.562 1.00 94.00 76 CYS A O 1
ATOM 568 N N . ALA A 1 77 ? -6.569 -0.965 7.922 1.00 92.81 77 ALA A N 1
ATOM 569 C CA . ALA A 1 77 ? -7.013 -1.875 8.977 1.00 92.81 77 ALA A CA 1
ATOM 570 C C . ALA A 1 77 ? -6.689 -1.371 10.398 1.00 92.81 77 ALA A C 1
ATOM 572 O O . ALA A 1 77 ? -7.393 -1.699 11.350 1.00 92.81 77 ALA A O 1
ATOM 573 N N . GLY A 1 78 ? -5.621 -0.581 10.546 1.00 91.25 78 GLY A N 1
ATOM 574 C CA . GLY A 1 78 ? -5.123 -0.081 11.828 1.00 91.25 78 GLY A CA 1
ATOM 575 C C . GLY A 1 78 ? -5.593 1.323 12.221 1.00 91.25 78 GLY A C 1
ATOM 576 O O . GLY A 1 78 ? -5.117 1.844 13.233 1.00 91.25 78 GLY A O 1
ATOM 577 N N . ILE A 1 79 ? -6.470 1.964 11.442 1.00 91.94 79 ILE A N 1
ATOM 578 C CA . ILE A 1 79 ? -6.999 3.308 11.726 1.00 91.94 79 ILE A CA 1
ATOM 579 C C . ILE A 1 79 ? -8.521 3.276 11.866 1.00 91.94 79 ILE A C 1
ATOM 581 O O . ILE A 1 79 ? -9.195 2.512 11.195 1.00 91.94 79 ILE A O 1
ATOM 585 N N . GLU A 1 80 ? -9.073 4.126 12.733 1.00 90.31 80 GLU A N 1
ATOM 586 C CA . GLU A 1 80 ? -10.515 4.111 13.047 1.00 90.31 80 GLU A CA 1
ATOM 587 C C . GLU A 1 80 ? -11.332 5.167 12.290 1.00 90.31 80 GLU A C 1
ATOM 589 O O . GLU A 1 80 ? -12.552 5.076 12.217 1.00 90.31 80 GLU A O 1
ATOM 594 N N . ASN A 1 81 ? -10.684 6.214 11.775 1.00 92.06 81 ASN A N 1
ATOM 595 C CA . ASN A 1 81 ? -11.336 7.318 11.067 1.00 92.06 81 ASN A CA 1
ATOM 596 C C . ASN A 1 81 ? -11.217 7.192 9.542 1.00 92.06 81 ASN A C 1
ATOM 598 O O . ASN A 1 81 ? -11.259 8.206 8.851 1.00 92.06 81 ASN A O 1
ATOM 602 N N . LEU A 1 82 ? -11.040 5.977 9.020 1.00 91.94 82 LEU A N 1
ATOM 603 C CA . LEU A 1 82 ? -11.011 5.709 7.584 1.00 91.94 82 LEU A CA 1
ATOM 604 C C . LEU A 1 82 ? -12.338 6.127 6.927 1.00 91.94 82 LEU A C 1
ATOM 606 O O . LEU A 1 82 ? -13.397 5.882 7.483 1.00 91.94 82 LEU A O 1
ATOM 610 N N . GLU A 1 83 ? -12.299 6.731 5.742 1.00 90.44 83 GLU A N 1
ATOM 611 C CA . GLU A 1 83 ? -13.482 6.907 4.883 1.00 90.44 83 GLU A CA 1
ATOM 612 C C . GLU A 1 83 ? -13.478 5.862 3.769 1.00 90.44 83 GLU A C 1
ATOM 614 O O . GLU A 1 83 ? -14.400 5.058 3.669 1.00 90.44 83 GLU A O 1
ATOM 619 N N . VAL A 1 84 ? -12.425 5.856 2.949 1.00 91.44 84 VAL A N 1
ATOM 620 C CA . VAL A 1 84 ? -12.189 4.888 1.870 1.00 91.44 84 VAL A CA 1
ATOM 621 C C . VAL A 1 84 ? -10.699 4.834 1.543 1.00 91.44 84 VAL A C 1
ATOM 623 O O . VAL A 1 84 ? -10.004 5.844 1.653 1.00 91.44 84 VAL A O 1
ATOM 626 N N . LEU A 1 85 ? -10.219 3.687 1.071 1.00 91.88 85 LEU A N 1
ATOM 627 C CA . LEU A 1 85 ? -8.929 3.588 0.391 1.00 91.88 85 LEU A CA 1
ATOM 628 C C . LEU A 1 85 ? -9.128 3.805 -1.114 1.00 91.88 85 LEU A C 1
ATOM 630 O O . LEU A 1 85 ? -9.970 3.154 -1.741 1.00 91.88 85 LEU A 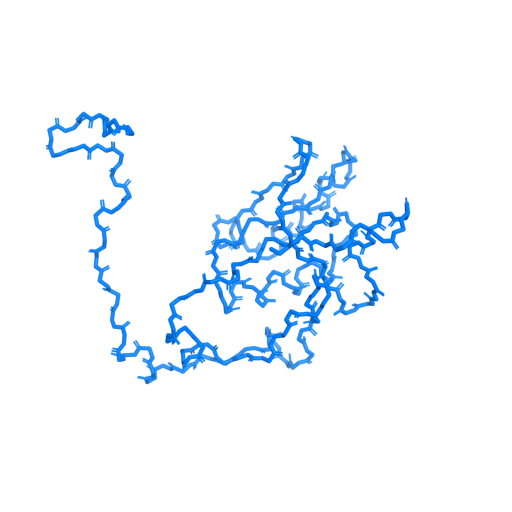O 1
ATOM 634 N N . GLU A 1 86 ? -8.357 4.711 -1.714 1.00 90.94 86 GLU A N 1
ATOM 635 C CA . GLU A 1 86 ? -8.317 4.796 -3.171 1.00 90.94 86 GLU A CA 1
ATOM 636 C C . GLU A 1 86 ? -7.704 3.514 -3.750 1.00 90.94 86 GLU A C 1
ATOM 638 O O . GLU A 1 86 ? -6.681 3.009 -3.283 1.00 90.94 86 GLU A O 1
ATOM 643 N N . HIS A 1 87 ? -8.354 2.968 -4.773 1.00 88.81 87 HIS A N 1
ATOM 644 C CA . HIS A 1 87 ? -7.891 1.761 -5.437 1.00 88.81 87 HIS A CA 1
ATOM 645 C C . HIS A 1 87 ? -8.028 1.899 -6.949 1.00 88.81 87 HIS A C 1
ATOM 647 O O . HIS A 1 87 ? -9.113 2.155 -7.488 1.00 88.81 87 HIS A O 1
ATOM 653 N N . MET A 1 88 ? -6.914 1.682 -7.640 1.00 82.06 88 MET A N 1
ATOM 654 C CA . MET A 1 88 ? -6.856 1.701 -9.092 1.00 82.06 88 MET A CA 1
ATOM 655 C C . MET A 1 88 ? -7.352 0.377 -9.667 1.00 82.06 88 MET A C 1
ATOM 657 O O . MET A 1 88 ? -6.618 -0.592 -9.776 1.00 82.06 88 MET A O 1
ATOM 661 N N . SER A 1 89 ? -8.612 0.365 -10.113 1.00 74.12 89 SER A N 1
ATOM 662 C CA . SER A 1 89 ? -9.227 -0.808 -10.769 1.00 74.12 89 SER A CA 1
ATOM 663 C C . SER A 1 89 ? -8.631 -1.182 -12.135 1.00 74.12 89 SER A C 1
ATOM 665 O O . SER A 1 89 ? -9.049 -2.167 -12.739 1.00 74.12 89 SER A O 1
ATOM 667 N N . ARG A 1 90 ? -7.741 -0.350 -12.683 1.00 72.62 90 ARG A N 1
ATOM 668 C CA . ARG A 1 90 ? -7.055 -0.598 -13.951 1.00 72.62 90 ARG A CA 1
ATOM 669 C C . ARG A 1 90 ? -5.595 -0.250 -13.767 1.00 72.62 90 ARG A C 1
ATOM 671 O O . ARG A 1 90 ? -5.283 0.909 -13.504 1.00 72.62 90 ARG A O 1
ATOM 678 N N . ASP A 1 91 ? -4.755 -1.244 -13.967 1.00 81.38 91 ASP A N 1
ATOM 679 C CA . ASP A 1 91 ? -3.316 -1.084 -14.042 1.00 81.38 91 ASP A CA 1
ATOM 680 C C . ASP A 1 91 ? -2.800 -1.650 -15.373 1.00 81.38 91 ASP A C 1
ATOM 682 O O . ASP A 1 91 ? -3.574 -2.083 -16.237 1.00 81.38 91 ASP A O 1
ATOM 686 N N . VAL A 1 92 ? -1.491 -1.596 -15.577 1.00 87.06 92 VAL A N 1
ATOM 687 C CA . VAL A 1 92 ? -0.812 -2.260 -16.681 1.00 87.06 92 VAL A CA 1
ATOM 688 C C . VAL A 1 92 ? -1.062 -3.779 -16.640 1.00 87.06 92 VAL A C 1
ATOM 690 O O . VAL A 1 92 ? -1.013 -4.373 -15.566 1.00 87.06 92 VAL A O 1
ATOM 693 N N . PRO A 1 93 ? -1.292 -4.444 -17.792 1.00 87.88 93 PRO A N 1
ATOM 694 C CA . PRO A 1 93 ? -1.628 -5.874 -17.819 1.00 87.88 93 PRO A CA 1
ATOM 695 C C . PRO A 1 93 ? -0.581 -6.802 -17.189 1.00 87.88 93 PRO A C 1
ATOM 697 O O . PRO A 1 93 ? -0.915 -7.909 -16.792 1.00 87.88 93 PRO A O 1
ATOM 700 N N . TRP A 1 94 ? 0.673 -6.350 -17.127 1.00 89.75 94 TRP A N 1
ATOM 701 C CA . TRP A 1 94 ? 1.818 -7.081 -16.586 1.00 89.75 94 TRP A CA 1
ATOM 702 C C . TRP A 1 94 ? 2.118 -6.754 -15.114 1.00 89.75 94 TRP A C 1
ATOM 704 O O . TRP A 1 94 ? 3.078 -7.280 -14.558 1.00 89.75 94 TRP A O 1
ATOM 714 N N . GLY A 1 95 ? 1.344 -5.873 -14.466 1.00 89.31 95 GLY A N 1
ATOM 715 C CA . GLY A 1 95 ? 1.617 -5.420 -13.094 1.00 89.31 95 GLY A CA 1
ATOM 716 C C . GLY A 1 95 ? 1.652 -6.579 -12.096 1.00 89.31 95 GLY A C 1
ATOM 717 O O . GLY A 1 95 ? 2.598 -6.703 -11.314 1.00 89.31 95 GLY A O 1
ATOM 718 N N . ASP A 1 96 ? 0.689 -7.490 -12.224 1.00 90.44 96 ASP A N 1
ATOM 719 C CA . ASP A 1 96 ? 0.541 -8.668 -11.363 1.00 90.44 96 ASP A CA 1
ATOM 720 C C . ASP A 1 96 ? 1.604 -9.751 -11.645 1.00 90.44 96 ASP A C 1
ATOM 722 O O . ASP A 1 96 ? 1.841 -10.630 -10.815 1.00 90.44 96 ASP A O 1
ATOM 726 N N . GLU A 1 97 ? 2.296 -9.688 -12.792 1.00 92.81 97 GLU A N 1
ATOM 727 C CA . GLU A 1 97 ? 3.463 -10.544 -13.056 1.00 92.81 97 GLU A CA 1
ATOM 728 C C . GLU A 1 97 ? 4.662 -10.124 -12.195 1.00 92.81 97 GLU A C 1
ATOM 730 O O . GLU A 1 97 ? 5.464 -10.970 -11.796 1.00 92.81 97 GLU A O 1
ATOM 735 N N . ILE A 1 98 ? 4.775 -8.825 -11.892 1.00 94.50 98 ILE A N 1
ATOM 736 C CA . ILE A 1 98 ? 5.850 -8.253 -11.074 1.00 94.50 98 ILE A CA 1
ATOM 737 C C . ILE A 1 98 ? 5.503 -8.322 -9.589 1.00 94.50 98 ILE A C 1
ATOM 739 O O . ILE A 1 98 ? 6.357 -8.692 -8.783 1.00 94.50 98 ILE A O 1
ATOM 743 N N . ILE A 1 99 ? 4.278 -7.941 -9.215 1.00 94.06 99 ILE 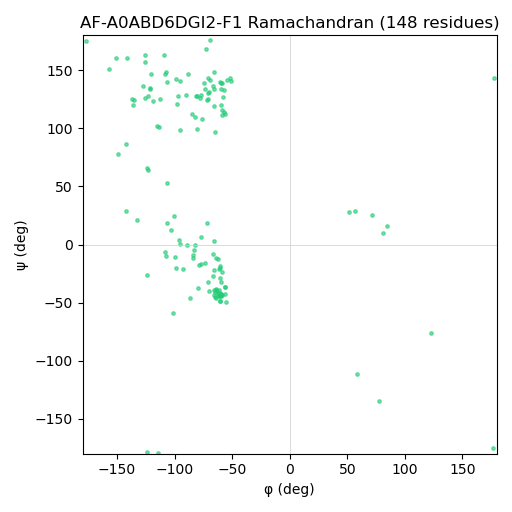A N 1
ATOM 744 C CA . ILE A 1 99 ? 3.800 -7.973 -7.831 1.00 94.06 99 ILE A CA 1
ATOM 745 C C . ILE A 1 99 ? 2.692 -9.003 -7.701 1.00 94.06 99 ILE A C 1
ATOM 747 O O . ILE A 1 99 ? 1.537 -8.733 -8.012 1.00 94.06 99 ILE A O 1
ATOM 751 N N . LYS A 1 100 ? 3.035 -10.171 -7.165 1.00 93.06 100 LYS A N 1
ATOM 752 C CA . LYS A 1 100 ? 2.065 -11.238 -6.929 1.00 93.06 100 LYS A 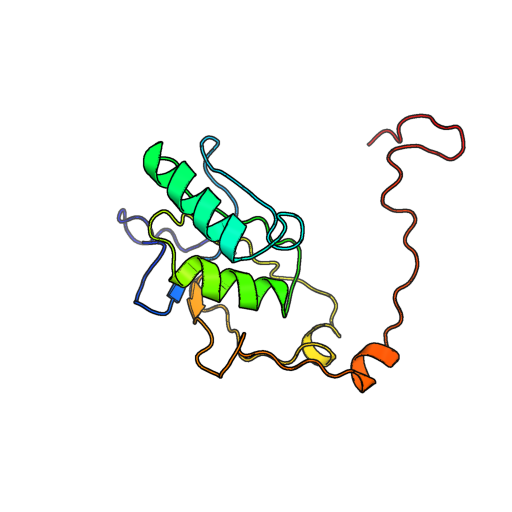CA 1
ATOM 753 C C . LYS A 1 100 ? 1.311 -10.955 -5.637 1.00 93.06 100 LYS A C 1
ATOM 755 O O . LYS A 1 100 ? 1.923 -10.728 -4.587 1.00 93.06 100 LYS A O 1
ATOM 760 N N . HIS A 1 101 ? -0.012 -10.984 -5.714 1.00 91.25 101 HIS A N 1
ATOM 761 C CA . HIS A 1 101 ? -0.905 -10.761 -4.586 1.00 91.25 101 HIS A CA 1
ATOM 762 C C . HIS A 1 101 ? -2.219 -11.523 -4.758 1.00 91.25 101 HIS A C 1
ATOM 764 O O . HIS A 1 101 ? -2.621 -11.826 -5.877 1.00 91.25 101 HIS A O 1
ATOM 770 N N . ASP A 1 102 ? -2.931 -11.736 -3.653 1.00 87.81 102 ASP A N 1
ATOM 771 C CA . ASP A 1 102 ? -4.223 -12.438 -3.641 1.00 87.81 102 ASP A CA 1
ATOM 772 C C . ASP A 1 102 ? -5.410 -11.478 -3.426 1.00 87.81 102 ASP A C 1
ATOM 774 O O . ASP A 1 102 ? -6.482 -11.885 -2.986 1.00 87.81 102 ASP A O 1
ATOM 778 N N . PHE A 1 103 ? -5.218 -10.174 -3.658 1.00 86.56 103 PHE A N 1
ATOM 779 C CA . PHE A 1 103 ? -6.256 -9.175 -3.396 1.00 86.56 103 PHE A CA 1
ATOM 780 C C . PHE A 1 103 ? -7.385 -9.306 -4.406 1.00 86.56 103 PHE A C 1
ATOM 782 O O . PHE A 1 103 ? -7.169 -9.173 -5.609 1.00 86.56 103 PHE A O 1
ATOM 789 N N . GLU A 1 104 ? -8.603 -9.468 -3.907 1.00 88.56 104 GLU A N 1
ATOM 790 C CA . GLU A 1 104 ? -9.802 -9.460 -4.731 1.00 88.56 104 GLU A CA 1
ATOM 791 C C . GLU A 1 104 ? -10.746 -8.356 -4.271 1.00 88.56 104 GLU A C 1
ATOM 793 O 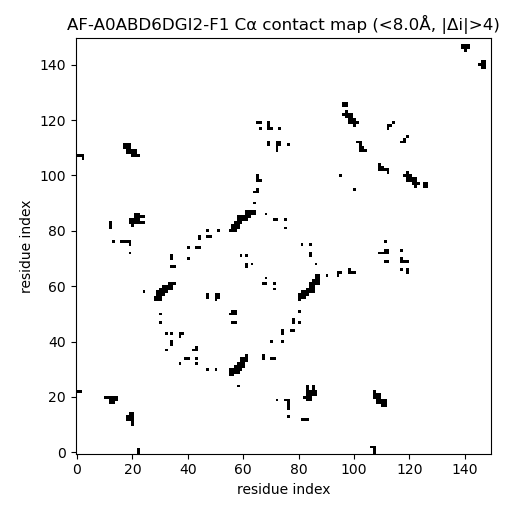O . GLU A 1 104 ? -11.006 -8.174 -3.080 1.00 88.56 104 GLU A O 1
ATOM 798 N N . VAL A 1 105 ? -11.280 -7.616 -5.242 1.00 89.50 105 VAL A N 1
ATOM 799 C CA . VAL A 1 105 ? -12.344 -6.649 -4.985 1.00 89.50 105 VAL A CA 1
ATOM 800 C C . VAL A 1 105 ? -13.673 -7.392 -4.956 1.00 89.50 105 VAL A C 1
ATOM 802 O O . VAL A 1 105 ? -14.185 -7.787 -6.005 1.00 89.50 105 VAL A O 1
ATOM 805 N N . THR A 1 106 ? -14.271 -7.506 -3.774 1.00 89.00 106 THR A N 1
ATOM 806 C CA . THR A 1 106 ? -15.601 -8.100 -3.584 1.00 89.00 106 THR A CA 1
ATOM 807 C C . THR A 1 106 ? -16.532 -7.051 -2.997 1.00 89.00 106 THR A C 1
ATOM 809 O O . THR A 1 106 ? -16.211 -6.432 -1.996 1.00 89.00 106 THR A O 1
ATOM 812 N N . ASP A 1 107 ? -17.656 -6.771 -3.661 1.00 88.50 107 ASP A N 1
ATOM 813 C CA . ASP A 1 107 ? -18.674 -5.806 -3.202 1.00 88.50 107 ASP A CA 1
ATOM 814 C C . ASP A 1 107 ? -18.156 -4.398 -2.821 1.00 88.50 107 ASP A C 1
ATOM 816 O O . ASP A 1 107 ? -18.782 -3.660 -2.062 1.00 88.50 107 ASP A O 1
ATOM 820 N N . GLY A 1 108 ? -17.046 -3.968 -3.431 1.00 88.62 108 GLY A N 1
ATOM 821 C CA . GLY A 1 108 ? -16.439 -2.658 -3.169 1.00 88.62 108 GLY A CA 1
ATOM 822 C C . GLY A 1 108 ? -15.513 -2.633 -1.953 1.00 88.62 108 GLY A C 1
ATOM 823 O O . GLY A 1 108 ? -15.163 -1.551 -1.481 1.00 88.62 108 GLY A O 1
ATOM 824 N N . THR A 1 109 ? -15.094 -3.797 -1.466 1.00 91.00 109 THR A N 1
ATOM 825 C CA . THR A 1 109 ? -14.090 -3.944 -0.416 1.00 91.00 109 THR A CA 1
ATOM 826 C C . THR A 1 109 ? -12.958 -4.852 -0.868 1.00 91.00 109 THR A C 1
ATOM 828 O O . THR A 1 109 ? -13.083 -5.588 -1.848 1.00 91.00 109 THR A O 1
ATOM 831 N N . ILE A 1 110 ? -11.845 -4.784 -0.145 1.00 92.50 110 ILE A N 1
ATOM 832 C CA . ILE A 1 110 ? -10.715 -5.700 -0.279 1.00 92.50 110 ILE A CA 1
ATOM 833 C C . ILE A 1 110 ? -10.392 -6.251 1.111 1.00 92.50 110 ILE A C 1
ATOM 835 O O . ILE A 1 110 ? -10.382 -5.501 2.092 1.00 92.50 110 ILE A O 1
ATOM 839 N N . GLU A 1 111 ? -10.139 -7.556 1.189 1.00 93.25 111 GLU A N 1
ATOM 840 C CA . GLU A 1 111 ? -9.655 -8.197 2.411 1.00 93.25 111 GLU A CA 1
ATOM 841 C C . GLU A 1 111 ? -8.178 -7.863 2.650 1.00 93.25 111 GLU A C 1
ATOM 843 O O . GLU A 1 111 ? -7.354 -7.831 1.733 1.00 93.25 111 GLU A O 1
ATOM 848 N N . VAL A 1 112 ? -7.843 -7.603 3.907 1.00 93.44 112 VAL A N 1
ATOM 849 C CA . VAL A 1 112 ? -6.487 -7.312 4.348 1.00 93.44 112 VAL A CA 1
ATOM 850 C C . VAL A 1 112 ? -5.677 -8.607 4.265 1.00 93.44 112 VAL A C 1
ATOM 852 O O . VAL A 1 112 ? -6.123 -9.637 4.774 1.00 93.44 112 VAL A O 1
ATOM 855 N N . PRO A 1 113 ? -4.486 -8.586 3.649 1.00 92.12 113 PRO A N 1
ATOM 856 C CA . PRO A 1 113 ? -3.680 -9.792 3.486 1.00 92.12 113 PRO A CA 1
ATOM 857 C C . PRO A 1 113 ? -3.193 -10.311 4.839 1.00 92.12 113 PRO A C 1
ATOM 859 O O . PRO A 1 113 ? -2.696 -9.535 5.650 1.00 92.12 113 PRO A O 1
ATOM 862 N N . ASP A 1 114 ? -3.268 -11.621 5.066 1.00 91.00 114 ASP A N 1
ATOM 863 C CA . ASP A 1 114 ? -2.900 -12.255 6.342 1.00 91.00 114 ASP A CA 1
ATOM 864 C C . ASP A 1 114 ? -1.492 -12.885 6.345 1.00 91.00 114 ASP A C 1
ATOM 866 O O . ASP A 1 114 ? -0.955 -13.257 7.393 1.00 91.00 114 ASP A O 1
ATOM 870 N N . LYS A 1 115 ? -0.865 -12.989 5.169 1.00 91.38 115 LYS A N 1
ATOM 871 C CA . LYS A 1 115 ? 0.505 -13.483 5.008 1.00 91.38 115 LYS A CA 1
ATOM 872 C C . LYS A 1 115 ? 1.514 -12.527 5.671 1.00 91.38 115 LYS A C 1
ATOM 874 O O . LYS A 1 115 ? 1.309 -11.314 5.651 1.00 91.38 115 LYS A O 1
ATOM 879 N N . PRO A 1 116 ? 2.646 -13.036 6.203 1.00 91.56 116 PRO A N 1
ATOM 880 C CA . PRO A 1 116 ? 3.665 -12.205 6.843 1.00 91.56 116 PRO A CA 1
ATOM 881 C C . PRO A 1 116 ? 4.138 -11.021 5.986 1.00 91.56 116 PRO A C 1
ATOM 883 O O . PRO A 1 116 ? 4.321 -11.138 4.773 1.00 91.56 116 PRO A O 1
ATOM 886 N N . GLY A 1 117 ? 4.409 -9.888 6.638 1.00 92.50 117 GLY A N 1
ATOM 887 C CA . GLY A 1 117 ? 4.796 -8.654 5.957 1.00 92.50 117 GLY A CA 1
ATOM 888 C C . GLY A 1 117 ? 3.588 -7.960 5.330 1.00 92.50 117 GLY A C 1
ATOM 889 O O . GLY A 1 117 ? 2.556 -7.822 5.974 1.00 92.50 117 GLY A O 1
ATOM 890 N N . LEU A 1 118 ? 3.726 -7.501 4.084 1.00 93.50 118 LEU A N 1
ATOM 891 C CA . LEU A 1 118 ? 2.629 -6.858 3.348 1.00 93.50 118 LEU A CA 1
ATOM 892 C C . LEU A 1 118 ? 1.690 -7.863 2.659 1.00 93.50 118 LEU A C 1
ATOM 894 O O . LEU A 1 118 ? 0.658 -7.462 2.132 1.00 93.50 118 LEU A O 1
ATOM 898 N N . GLY A 1 119 ? 2.044 -9.151 2.639 1.00 93.25 119 GLY A N 1
ATOM 899 C CA . GLY A 1 119 ? 1.282 -10.187 1.9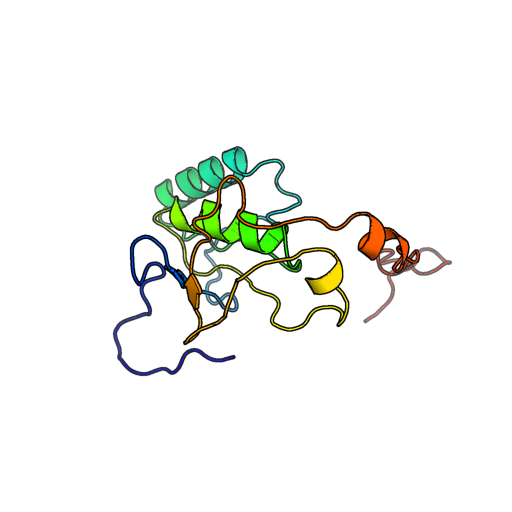41 1.00 93.25 119 GLY A CA 1
ATOM 900 C C . GLY A 1 119 ? 1.368 -10.128 0.412 1.00 93.25 119 GLY A C 1
ATOM 901 O O . GLY A 1 119 ? 0.472 -10.623 -0.266 1.00 93.25 119 GLY A O 1
ATOM 902 N N . VAL A 1 120 ? 2.448 -9.548 -0.122 1.00 94.75 120 VAL A N 1
ATOM 903 C CA . VAL A 1 120 ? 2.779 -9.529 -1.557 1.00 94.75 120 VAL A CA 1
ATOM 904 C C . VAL A 1 120 ? 4.180 -10.067 -1.801 1.00 94.75 120 VAL A C 1
ATOM 906 O O . VAL A 1 120 ? 5.037 -10.006 -0.917 1.00 94.75 120 VAL A O 1
ATOM 909 N N . GLU A 1 121 ? 4.426 -10.538 -3.017 1.00 95.00 121 GLU A N 1
ATOM 910 C CA . GLU A 1 121 ? 5.732 -11.016 -3.464 1.00 95.00 121 GLU A CA 1
ATOM 911 C C . GLU A 1 121 ? 6.205 -10.220 -4.687 1.00 95.00 121 GLU A C 1
ATOM 913 O O . GLU A 1 121 ? 5.438 -9.991 -5.619 1.00 95.00 121 GLU A O 1
ATOM 918 N N . PHE A 1 122 ? 7.471 -9.792 -4.677 1.00 94.69 122 PHE A N 1
ATOM 919 C CA . PHE A 1 122 ? 8.102 -9.092 -5.797 1.00 94.69 122 PHE A CA 1
ATOM 920 C C . PHE A 1 122 ? 8.934 -10.063 -6.637 1.00 94.69 122 PHE A C 1
ATOM 922 O O . PHE A 1 122 ? 9.890 -10.660 -6.138 1.00 94.69 122 PHE A O 1
ATOM 929 N N . ASP A 1 123 ? 8.604 -10.176 -7.921 1.00 95.62 123 ASP A N 1
ATOM 930 C CA . ASP A 1 123 ? 9.340 -10.971 -8.898 1.00 95.62 123 ASP A CA 1
ATOM 931 C C . ASP A 1 123 ? 10.336 -10.089 -9.668 1.00 95.62 123 ASP A C 1
ATOM 933 O O . ASP A 1 123 ? 10.003 -9.375 -10.619 1.00 95.62 123 ASP A O 1
ATOM 937 N N . ALA A 1 124 ? 11.596 -10.136 -9.235 1.00 94.94 124 ALA A N 1
ATOM 938 C CA . ALA A 1 124 ? 12.666 -9.341 -9.829 1.00 94.94 124 ALA A CA 1
ATOM 939 C C . ALA A 1 124 ? 12.995 -9.746 -11.277 1.00 94.94 124 ALA A C 1
ATOM 941 O O . ALA A 1 124 ? 13.491 -8.914 -12.038 1.00 94.94 124 ALA A O 1
ATOM 942 N N . GLU A 1 125 ? 12.753 -11.000 -11.671 1.00 96.38 125 GLU A N 1
ATOM 943 C CA . GLU A 1 125 ? 13.013 -11.452 -13.040 1.00 96.38 125 GLU A CA 1
ATOM 944 C C . GLU A 1 125 ? 11.893 -11.019 -13.985 1.00 96.38 125 GLU A C 1
ATOM 946 O O . GLU A 1 125 ? 12.184 -10.589 -15.101 1.00 96.38 125 GLU A O 1
ATOM 951 N N . ALA A 1 126 ? 10.636 -11.041 -13.533 1.00 94.31 126 ALA A N 1
ATOM 952 C CA . ALA A 1 126 ? 9.529 -10.435 -14.270 1.00 94.31 126 ALA A CA 1
ATOM 953 C C . ALA A 1 126 ? 9.743 -8.922 -14.438 1.00 94.31 126 ALA A C 1
ATOM 955 O O . ALA A 1 126 ? 9.631 -8.404 -15.547 1.00 94.31 126 ALA A O 1
ATOM 956 N N . ALA A 1 127 ? 10.164 -8.217 -13.380 1.00 93.81 127 ALA A N 1
ATOM 957 C CA . ALA A 1 127 ? 10.422 -6.776 -13.434 1.00 93.81 127 ALA A CA 1
ATOM 958 C C . ALA A 1 127 ? 11.442 -6.380 -14.518 1.00 93.81 127 ALA A C 1
ATOM 960 O O . ALA A 1 127 ? 11.282 -5.359 -15.185 1.00 93.81 127 ALA A O 1
ATOM 961 N N . LYS A 1 128 ? 12.476 -7.201 -14.742 1.00 95.00 128 LYS A N 1
ATOM 962 C CA . LYS A 1 128 ? 13.489 -6.955 -15.785 1.00 95.00 128 LYS A CA 1
ATOM 963 C C . LYS A 1 128 ? 12.933 -7.029 -17.209 1.00 95.00 128 LYS A C 1
ATOM 965 O O . LYS A 1 128 ? 13.550 -6.468 -18.111 1.00 95.00 128 LYS A O 1
ATOM 970 N N . GLN A 1 129 ? 11.806 -7.710 -17.423 1.00 95.44 129 GLN A N 1
ATOM 971 C CA . GLN A 1 129 ? 11.161 -7.812 -18.738 1.00 95.44 129 GLN A CA 1
ATOM 972 C C . GLN A 1 129 ? 10.392 -6.537 -19.109 1.00 95.44 129 GLN A C 1
ATOM 974 O O . GLN A 1 129 ? 10.116 -6.312 -20.286 1.00 95.44 129 GLN A O 1
ATOM 979 N N . TYR A 1 130 ? 10.108 -5.680 -18.123 1.00 92.12 130 TYR A N 1
ATOM 980 C CA . TYR A 1 130 ? 9.312 -4.463 -18.268 1.00 92.12 130 TYR A CA 1
ATOM 981 C C . TYR A 1 130 ? 10.095 -3.231 -17.783 1.00 92.12 130 TYR A C 1
ATOM 983 O O . TYR A 1 130 ? 9.731 -2.616 -16.776 1.00 92.12 130 TYR A O 1
ATOM 991 N N . PRO A 1 131 ? 11.202 -2.856 -18.455 1.00 89.00 131 PRO A N 1
ATOM 992 C CA . PRO A 1 131 ? 11.981 -1.691 -18.060 1.00 89.00 131 PRO A CA 1
ATOM 993 C C . PRO A 1 131 ? 11.131 -0.416 -18.120 1.00 89.00 131 PRO A C 1
ATOM 995 O O . PRO A 1 131 ? 10.331 -0.212 -19.033 1.00 89.00 131 PRO A O 1
ATOM 998 N N . GLY A 1 132 ? 11.315 0.455 -17.127 1.00 85.06 132 GLY A N 1
ATOM 999 C CA . GLY A 1 132 ? 10.629 1.740 -17.076 1.00 85.06 132 GLY A CA 1
ATOM 1000 C C . GLY A 1 132 ? 11.081 2.648 -18.216 1.00 85.06 132 GLY A C 1
ATOM 1001 O O . GLY A 1 132 ? 12.250 3.018 -18.293 1.00 85.06 132 GLY A O 1
ATOM 1002 N N . GLU A 1 133 ? 10.141 3.040 -19.070 1.00 82.94 133 GLU A N 1
ATOM 1003 C CA . GLU A 1 133 ? 10.381 4.040 -20.107 1.00 82.94 133 GLU A CA 1
ATOM 1004 C C . GLU A 1 133 ? 10.270 5.449 -19.506 1.00 82.94 133 GLU A C 1
ATOM 1006 O O . GLU A 1 133 ? 9.250 5.761 -18.874 1.00 82.94 133 GLU A O 1
ATOM 1011 N N . PRO A 1 134 ? 11.270 6.328 -19.700 1.00 78.12 134 PRO A N 1
ATOM 1012 C CA . PRO A 1 134 ? 11.160 7.724 -19.310 1.00 78.12 134 PRO A CA 1
ATOM 1013 C C . PRO A 1 134 ? 9.950 8.361 -19.997 1.00 78.12 134 PRO A C 1
ATOM 1015 O O . PRO A 1 134 ? 9.906 8.506 -21.218 1.00 78.12 134 PRO A O 1
ATOM 1018 N N . LYS A 1 135 ? 8.949 8.755 -19.210 1.00 69.19 135 LYS A N 1
ATOM 1019 C CA . LYS A 1 135 ? 7.826 9.546 -19.709 1.00 69.19 135 LYS A CA 1
ATOM 1020 C C . LYS A 1 135 ? 8.087 11.010 -19.402 1.00 69.19 135 LYS A C 1
ATOM 1022 O O . LYS A 1 135 ? 8.284 11.384 -18.250 1.00 69.19 135 LYS A O 1
ATOM 1027 N N . ASP A 1 136 ? 7.994 11.852 -20.426 1.00 65.44 136 ASP A N 1
ATOM 1028 C CA . ASP A 1 136 ? 8.125 13.315 -20.330 1.00 65.44 136 ASP A CA 1
ATOM 1029 C C . ASP A 1 136 ? 6.903 13.991 -19.649 1.00 65.44 136 ASP A C 1
ATOM 1031 O O . ASP A 1 136 ? 6.610 15.180 -19.792 1.00 65.44 136 ASP A O 1
ATOM 1035 N N . SER A 1 137 ? 6.115 13.201 -18.916 1.00 60.59 137 SER A N 1
ATOM 1036 C CA . SER A 1 137 ? 4.742 13.509 -18.513 1.00 60.59 137 SER A CA 1
ATOM 1037 C C . SER A 1 137 ? 4.618 14.401 -17.282 1.00 60.59 137 SER A C 1
ATOM 1039 O O . SER A 1 137 ? 3.500 14.718 -16.889 1.00 60.59 137 SER A O 1
ATOM 1041 N N . HIS A 1 138 ? 5.725 14.817 -16.666 1.00 60.31 138 HIS A N 1
ATOM 1042 C CA . HIS A 1 138 ? 5.682 15.625 -15.442 1.00 60.31 138 HIS A CA 1
ATOM 1043 C C . HIS A 1 138 ? 6.076 17.085 -15.647 1.00 60.31 138 HIS A C 1
ATOM 1045 O O . HIS A 1 138 ? 5.859 17.897 -14.747 1.00 60.31 138 HIS A O 1
ATOM 1051 N N . SER A 1 139 ? 6.599 17.456 -16.821 1.00 71.88 139 SER A N 1
ATOM 1052 C CA . SER A 1 139 ? 6.785 18.872 -17.109 1.00 71.88 139 SER A CA 1
ATOM 1053 C C . SER A 1 139 ? 5.435 19.487 -17.444 1.00 71.88 139 SER A C 1
ATOM 1055 O O . SER A 1 139 ? 4.889 19.267 -18.528 1.00 71.88 139 SER A O 1
ATOM 1057 N N . LEU A 1 140 ? 4.924 20.297 -16.517 1.00 78.00 140 LEU A N 1
ATOM 1058 C CA . LEU A 1 140 ? 3.834 21.235 -16.779 1.00 78.00 140 LEU A CA 1
ATOM 1059 C C . LEU A 1 140 ? 4.226 22.280 -17.828 1.00 78.00 140 LEU A C 1
ATOM 1061 O O . LEU A 1 140 ? 3.356 22.989 -18.319 1.00 78.00 140 LEU A O 1
ATOM 1065 N N . PHE A 1 141 ? 5.511 22.380 -18.168 1.00 82.75 141 PHE A N 1
ATOM 1066 C CA . PHE A 1 141 ? 6.045 23.348 -19.107 1.00 82.75 141 PHE A CA 1
ATOM 1067 C C . PHE A 1 141 ? 6.428 22.685 -20.431 1.00 8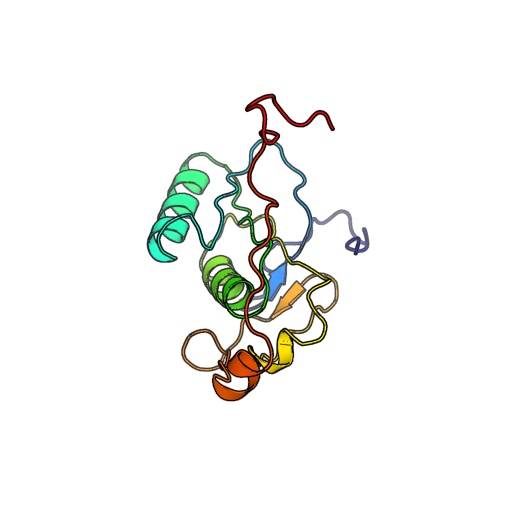2.75 141 PHE A C 1
ATOM 1069 O O . PHE A 1 141 ? 6.944 21.564 -20.452 1.00 82.75 141 PHE A O 1
ATOM 1076 N N . ASP A 1 142 ? 6.138 23.353 -21.541 1.00 83.19 142 ASP A N 1
ATOM 1077 C CA . ASP A 1 142 ? 6.651 22.979 -22.856 1.00 83.19 142 ASP A CA 1
ATOM 1078 C C . ASP A 1 142 ? 8.167 23.227 -22.954 1.00 83.19 142 ASP A C 1
ATOM 1080 O O . ASP A 1 142 ? 8.795 23.741 -22.026 1.00 83.19 142 ASP A O 1
ATOM 1084 N N . GLU A 1 143 ? 8.771 22.851 -24.082 1.00 81.38 143 GLU A N 1
ATOM 1085 C CA . GLU A 1 143 ? 10.209 23.048 -24.323 1.00 81.38 143 GLU A CA 1
ATOM 1086 C C . GLU A 1 143 ? 10.630 24.530 -24.283 1.00 81.38 143 GLU A C 1
ATOM 1088 O O . GLU A 1 143 ? 11.799 24.837 -24.059 1.00 81.38 143 GLU A O 1
ATOM 1093 N N . ALA A 1 144 ? 9.684 25.460 -24.459 1.00 85.50 144 ALA A N 1
ATOM 1094 C CA . ALA A 1 144 ? 9.903 26.900 -24.358 1.00 85.50 144 ALA A CA 1
ATOM 1095 C C . ALA A 1 144 ? 9.705 27.444 -22.926 1.00 85.50 144 ALA A C 1
ATOM 1097 O O . ALA A 1 144 ? 9.878 28.643 -22.696 1.00 85.50 144 ALA A O 1
ATOM 1098 N N . GLY A 1 145 ? 9.362 26.587 -21.959 1.00 81.88 145 GLY A N 1
ATOM 1099 C CA . GLY A 1 145 ? 9.135 26.953 -20.562 1.00 81.88 145 GLY A CA 1
ATOM 1100 C C . GLY A 1 145 ? 7.753 27.551 -20.279 1.00 81.88 145 GLY A C 1
ATOM 1101 O O . GLY A 1 145 ? 7.532 28.070 -19.185 1.00 81.88 145 GLY A O 1
ATOM 1102 N N . ALA A 1 146 ? 6.815 27.507 -21.228 1.00 85.06 146 ALA A N 1
ATOM 1103 C CA . ALA A 1 146 ? 5.447 27.973 -21.024 1.00 85.06 146 ALA A CA 1
ATOM 1104 C C . ALA A 1 146 ? 4.559 26.850 -20.481 1.00 85.06 146 ALA A C 1
ATOM 1106 O O . ALA A 1 146 ? 4.742 25.683 -20.812 1.00 85.06 146 ALA A O 1
ATOM 1107 N N . LEU A 1 147 ? 3.575 27.196 -19.644 1.00 85.50 147 LEU A N 1
ATOM 1108 C CA . LEU A 1 147 ? 2.626 26.219 -19.111 1.00 85.50 147 LEU A CA 1
ATOM 1109 C C . LEU A 1 147 ? 1.877 25.541 -20.272 1.00 85.50 147 LEU A C 1
ATOM 1111 O O . LEU A 1 147 ? 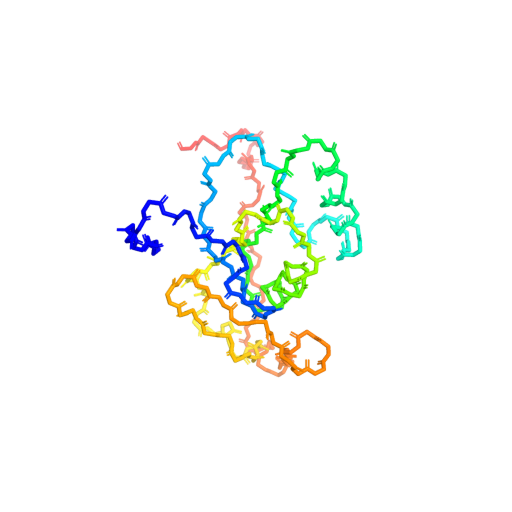1.173 26.217 -21.030 1.00 85.50 147 LEU A O 1
ATOM 1115 N N . LYS A 1 148 ? 2.001 24.214 -20.383 1.00 81.25 148 LYS A N 1
ATOM 1116 C CA . LYS A 1 148 ? 1.222 23.378 -21.297 1.00 81.25 148 LYS A CA 1
ATOM 1117 C C . LYS A 1 148 ? -0.253 23.625 -20.983 1.00 81.25 148 LYS A C 1
ATOM 1119 O O . LYS A 1 148 ? -0.720 23.333 -19.882 1.00 81.25 148 LYS A O 1
ATOM 1124 N N . ARG A 1 149 ? -0.972 24.255 -21.915 1.00 66.56 149 ARG A N 1
ATOM 1125 C CA . ARG A 1 149 ? -2.413 24.489 -21.755 1.00 66.56 149 ARG A CA 1
ATOM 1126 C C . ARG A 1 149 ? -3.143 23.140 -21.839 1.00 66.56 149 ARG A C 1
ATOM 1128 O O . ARG A 1 149 ? -2.706 22.306 -22.632 1.00 66.56 149 ARG A O 1
ATOM 1135 N N . PRO A 1 150 ? -4.191 22.927 -21.026 1.00 61.16 150 PRO A N 1
ATOM 1136 C CA . PRO A 1 150 ? -5.004 21.715 -21.084 1.00 61.16 150 PRO A CA 1
ATOM 1137 C C . PRO A 1 150 ? -5.714 21.554 -22.432 1.00 61.16 150 PRO A C 1
ATOM 1139 O O . PRO A 1 150 ? -6.000 22.589 -23.082 1.00 61.16 150 PRO A O 1
#

InterPro domains:
  IPR013342 Mandelate racemase, C-terminal domain [PF13378] (32-125)
  IPR034593 D-galactonate dehydratase DgoD-like [PTHR48080] (32-131)
  IPR036849 Enolase-like, C-terminal domain superfamily [G3DSA:3.20.20.120] (31-131)
  IPR036849 Enolase-like, C-terminal domain superfamily [SSF51604] (32-133)

Mean predicted aligned error: 8.64 Å

Radius of gyration: 17.43 Å; Cα contacts (8 Å, |Δi|>4): 221; chains: 1; bounding box: 43×42×41 Å

Secondary structure (DSSP, 8-state):
-PPP--SSS---S-SSTTEEEB-----SSEE--BTTTSS-HHHHHHHHHHHHHTT-EE--B----THHHHHHHHHHHT-SSB--B---S---TTHHHHEE----EETTEEEPP-SSTTS-EE-HHHHHHSPPP---TT-SB-TTS-B---

pLDDT: mean 81.81, std 17.45, range [27.47, 96.38]